Protein AF-A0A9D2BU73-F1 (afdb_monomer_lite)

Structure (mmCIF, N/CA/C/O backbone):
data_AF-A0A9D2BU73-F1
#
_entry.id   AF-A0A9D2BU73-F1
#
loop_
_atom_site.group_PDB
_atom_site.id
_atom_site.type_symbol
_atom_site.label_atom_id
_atom_site.label_alt_id
_atom_site.label_comp_id
_atom_site.label_asym_id
_atom_site.label_entity_id
_atom_site.label_seq_id
_atom_site.pdbx_PDB_ins_code
_atom_site.Cartn_x
_atom_site.Cartn_y
_atom_site.Cartn_z
_atom_site.occupancy
_atom_site.B_iso_or_equiv
_atom_site.auth_seq_id
_atom_site.auth_comp_id
_atom_site.auth_asym_id
_atom_site.auth_atom_id
_atom_site.pdbx_PDB_model_num
ATOM 1 N N . MET A 1 1 ? 18.448 17.427 -28.667 1.00 32.94 1 MET A N 1
ATOM 2 C CA . MET A 1 1 ? 17.126 17.852 -28.161 1.00 32.94 1 MET A CA 1
ATOM 3 C C . MET A 1 1 ? 16.678 16.791 -27.162 1.00 32.94 1 MET A C 1
ATOM 5 O O . MET A 1 1 ? 16.407 15.671 -27.574 1.00 32.94 1 MET A O 1
ATOM 9 N N . ASN A 1 2 ? 16.769 17.069 -25.856 1.00 41.59 2 ASN A N 1
ATOM 10 C CA 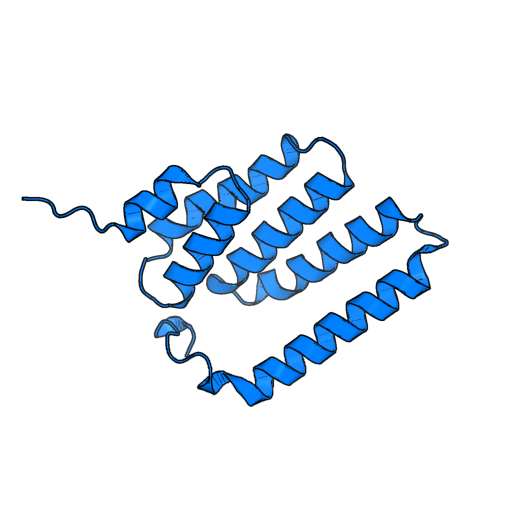. ASN A 1 2 ? 16.377 16.111 -24.816 1.00 41.59 2 ASN A CA 1
ATOM 11 C C . ASN A 1 2 ? 14.853 15.995 -24.821 1.00 41.59 2 ASN A C 1
ATOM 13 O O . ASN A 1 2 ? 14.169 16.881 -24.322 1.00 41.59 2 ASN A O 1
ATOM 17 N N . ILE A 1 3 ? 14.328 14.922 -25.407 1.00 47.62 3 ILE A N 1
ATOM 18 C CA . ILE A 1 3 ? 12.925 14.554 -25.229 1.00 47.62 3 ILE A CA 1
ATOM 19 C C . ILE A 1 3 ? 12.830 14.023 -23.798 1.00 47.62 3 ILE A C 1
ATOM 21 O O . ILE A 1 3 ? 13.165 12.865 -23.534 1.00 47.62 3 ILE A O 1
ATOM 25 N N . GLU A 1 4 ? 12.484 14.884 -22.839 1.00 55.56 4 GLU A N 1
ATOM 26 C CA . GLU A 1 4 ? 12.171 14.415 -21.493 1.00 55.56 4 GLU A CA 1
ATOM 27 C C . GLU A 1 4 ? 11.017 13.411 -21.600 1.00 55.56 4 GLU A C 1
ATOM 29 O O . GLU A 1 4 ? 9.965 13.683 -22.171 1.00 55.56 4 GLU A O 1
ATOM 34 N N . ASN A 1 5 ? 11.256 12.185 -21.134 1.00 64.44 5 ASN A N 1
ATOM 35 C CA . ASN A 1 5 ? 10.261 11.122 -21.169 1.00 64.44 5 ASN A CA 1
ATOM 36 C C . ASN A 1 5 ? 9.061 11.561 -20.305 1.00 64.44 5 ASN A C 1
ATOM 38 O O . ASN A 1 5 ? 9.257 11.727 -19.100 1.00 64.44 5 ASN A O 1
ATOM 42 N N . PRO A 1 6 ? 7.832 11.682 -20.843 1.00 62.69 6 PRO A N 1
ATOM 43 C CA . PRO A 1 6 ? 6.670 12.199 -20.104 1.00 62.69 6 PRO A CA 1
ATOM 44 C C . PRO A 1 6 ? 6.364 11.399 -18.825 1.00 62.69 6 PRO A C 1
ATOM 46 O O . PRO A 1 6 ? 5.799 11.909 -17.861 1.00 62.69 6 PRO A O 1
ATOM 49 N N . ARG A 1 7 ? 6.815 10.140 -18.751 1.00 66.94 7 ARG A N 1
ATOM 50 C CA . ARG A 1 7 ? 6.717 9.304 -17.542 1.00 66.94 7 ARG A CA 1
ATOM 51 C C . ARG A 1 7 ? 7.580 9.827 -16.384 1.00 66.94 7 ARG A C 1
ATOM 53 O O . ARG A 1 7 ? 7.206 9.662 -15.224 1.00 66.94 7 ARG A O 1
ATOM 60 N N . ARG A 1 8 ? 8.718 10.466 -16.687 1.00 64.25 8 ARG A N 1
ATOM 61 C CA . ARG A 1 8 ? 9.604 11.104 -15.698 1.00 64.25 8 ARG A CA 1
ATOM 62 C C . ARG A 1 8 ? 8.962 12.342 -15.084 1.00 64.25 8 ARG A C 1
ATOM 64 O O . ARG A 1 8 ? 9.068 12.522 -13.873 1.00 64.25 8 ARG A O 1
ATOM 71 N N . GLU A 1 9 ? 8.264 13.149 -15.880 1.00 69.12 9 GLU A N 1
ATOM 72 C CA . GLU A 1 9 ? 7.545 14.332 -15.391 1.00 69.12 9 GLU A CA 1
ATOM 73 C C . GLU A 1 9 ? 6.412 13.952 -14.432 1.00 69.12 9 GLU A C 1
ATOM 75 O O . GLU A 1 9 ? 6.302 14.534 -13.354 1.00 69.12 9 GLU A O 1
ATOM 80 N N . VAL A 1 10 ? 5.640 12.904 -14.750 1.00 69.56 10 VAL A N 1
ATOM 81 C CA . VAL A 1 10 ? 4.558 12.401 -13.881 1.00 69.56 10 VAL A CA 1
ATOM 82 C C . VAL A 1 10 ? 5.080 12.009 -12.496 1.00 69.56 10 VAL A C 1
ATOM 84 O O . VAL A 1 10 ? 4.503 12.397 -11.477 1.00 69.56 10 VAL A O 1
ATOM 87 N N . CYS A 1 11 ? 6.202 11.283 -12.444 1.00 72.94 11 CYS A N 1
ATOM 88 C CA . CYS A 1 11 ? 6.837 10.924 -11.177 1.00 72.94 11 CYS A CA 1
ATOM 89 C C . CYS A 1 11 ? 7.429 12.119 -10.432 1.00 72.94 11 CYS A C 1
ATOM 91 O O . CYS A 1 11 ? 7.599 12.045 -9.220 1.00 72.94 11 CYS A O 1
ATOM 93 N N . LYS A 1 12 ? 7.742 13.217 -11.125 1.00 69.06 12 LYS A N 1
ATOM 94 C CA . LYS A 1 12 ? 8.268 14.448 -10.528 1.00 69.06 12 LYS A CA 1
ATOM 95 C C . LYS A 1 12 ? 7.161 15.320 -9.936 1.00 69.06 12 LYS A C 1
ATOM 97 O O . LYS A 1 12 ? 7.336 15.813 -8.828 1.00 69.06 12 LYS A O 1
ATOM 102 N N . ALA A 1 13 ? 6.030 15.445 -10.625 1.00 66.88 13 ALA A N 1
ATOM 103 C CA . ALA A 1 13 ? 4.927 16.325 -10.243 1.00 66.88 13 ALA A CA 1
ATOM 104 C C . ALA A 1 13 ? 4.127 15.849 -9.015 1.00 66.88 13 ALA A C 1
ATOM 106 O O . ALA A 1 13 ? 3.527 16.664 -8.324 1.00 66.88 13 ALA A O 1
ATOM 107 N N . ASN A 1 14 ? 4.110 14.543 -8.723 1.00 66.25 14 ASN A N 1
ATOM 108 C CA . ASN A 1 14 ? 3.265 13.967 -7.667 1.00 66.25 14 ASN A CA 1
ATOM 109 C C . ASN A 1 14 ? 4.043 13.317 -6.511 1.00 66.25 14 ASN A C 1
ATOM 111 O O . ASN A 1 14 ? 3.456 12.536 -5.762 1.00 66.25 14 ASN A O 1
ATOM 115 N N . LYS A 1 15 ? 5.342 13.611 -6.350 1.00 68.62 15 LYS A N 1
ATOM 116 C CA . LYS A 1 15 ? 6.210 12.933 -5.364 1.00 68.62 15 LYS A CA 1
ATOM 117 C C . LYS A 1 15 ? 5.629 12.918 -3.951 1.00 68.62 15 LYS A C 1
ATOM 119 O O . LYS A 1 15 ? 5.728 11.904 -3.281 1.00 68.62 15 LYS A O 1
ATOM 124 N N . GLU A 1 16 ? 4.990 14.000 -3.530 1.00 70.50 16 GLU A N 1
ATOM 125 C CA . GLU A 1 16 ? 4.531 14.183 -2.148 1.00 70.50 16 GLU A CA 1
ATOM 126 C C . GLU A 1 16 ? 3.210 13.474 -1.820 1.00 70.50 16 GLU A C 1
ATOM 128 O O . GLU A 1 16 ? 2.799 13.442 -0.665 1.00 70.50 16 GLU A O 1
ATOM 133 N N . ARG A 1 17 ? 2.514 12.895 -2.809 1.00 80.69 17 ARG A N 1
ATOM 134 C CA . ARG A 1 17 ? 1.184 12.307 -2.596 1.00 80.69 17 ARG A CA 1
ATOM 135 C C . ARG A 1 17 ? 1.195 10.787 -2.769 1.00 80.69 17 ARG A C 1
ATOM 137 O O . ARG A 1 17 ? 1.824 10.294 -3.709 1.00 80.69 17 ARG A O 1
ATOM 144 N N . PRO A 1 18 ? 0.384 10.035 -1.996 1.00 89.94 18 PRO A N 1
ATOM 145 C CA . PRO A 1 18 ? 0.228 8.584 -2.166 1.00 89.94 18 PRO A CA 1
ATOM 146 C C . PRO A 1 18 ? -0.094 8.152 -3.605 1.00 89.94 18 PRO A C 1
ATOM 148 O O . PRO A 1 18 ? 0.392 7.132 -4.094 1.00 89.94 18 PRO A O 1
ATOM 151 N N . ARG A 1 19 ? -0.856 8.975 -4.340 1.00 90.62 19 ARG A N 1
ATOM 152 C CA . ARG A 1 19 ? -1.164 8.746 -5.763 1.00 90.62 19 ARG A CA 1
ATOM 153 C C . ARG A 1 19 ? 0.081 8.758 -6.659 1.00 90.62 19 ARG A C 1
ATOM 155 O O . ARG A 1 19 ? 0.146 7.987 -7.619 1.00 90.62 19 ARG A O 1
ATOM 162 N N . GLY A 1 20 ? 1.062 9.610 -6.364 1.00 92.44 20 GLY A N 1
ATOM 163 C CA . GLY A 1 20 ? 2.318 9.667 -7.106 1.00 92.44 20 GLY A CA 1
ATOM 164 C C . GLY A 1 20 ? 3.167 8.425 -6.885 1.00 92.44 20 GLY A C 1
ATOM 165 O O . GLY A 1 20 ? 3.611 7.823 -7.860 1.00 92.44 20 GLY A O 1
ATOM 166 N N . ALA A 1 21 ? 3.304 7.982 -5.632 1.00 95.00 21 ALA A N 1
ATOM 167 C CA . ALA A 1 21 ? 3.982 6.727 -5.312 1.00 95.00 21 ALA A CA 1
ATOM 168 C C . ALA A 1 21 ? 3.353 5.534 -6.039 1.00 95.00 21 ALA A C 1
ATOM 170 O O . ALA A 1 21 ? 4.075 4.780 -6.688 1.00 95.00 21 ALA A O 1
ATOM 171 N N . LEU A 1 22 ? 2.019 5.419 -6.031 1.00 95.00 22 LEU A N 1
ATOM 172 C CA . LEU A 1 22 ? 1.310 4.359 -6.754 1.00 95.00 22 LEU A CA 1
ATOM 173 C C . LEU A 1 22 ? 1.583 4.405 -8.263 1.00 95.00 22 LEU A C 1
ATOM 175 O O . LEU A 1 22 ? 1.822 3.374 -8.893 1.00 95.00 22 LEU A O 1
ATOM 179 N N . THR A 1 23 ? 1.567 5.601 -8.850 1.00 94.31 23 THR A N 1
ATOM 180 C CA . THR A 1 23 ? 1.833 5.785 -10.283 1.00 94.31 23 THR A CA 1
ATOM 181 C C . THR A 1 23 ? 3.262 5.372 -10.632 1.00 94.31 23 THR A C 1
ATOM 183 O O . THR A 1 23 ? 3.471 4.592 -11.561 1.00 94.31 23 THR A O 1
ATOM 186 N N . CYS A 1 24 ? 4.247 5.825 -9.856 1.00 95.00 24 CYS A N 1
ATOM 187 C CA . CYS A 1 24 ? 5.646 5.462 -10.060 1.00 95.00 24 CYS A CA 1
ATOM 188 C C . CYS A 1 24 ? 5.911 3.978 -9.813 1.00 95.00 24 CYS A C 1
ATOM 190 O O . CYS A 1 24 ? 6.649 3.366 -10.579 1.00 95.00 24 CYS A O 1
ATOM 192 N N . ALA A 1 25 ? 5.280 3.375 -8.803 1.00 95.69 25 ALA A N 1
ATOM 193 C CA . ALA A 1 25 ? 5.381 1.945 -8.546 1.00 95.69 25 ALA A CA 1
ATOM 194 C C . ALA A 1 25 ? 4.843 1.129 -9.728 1.00 95.69 25 ALA A C 1
ATOM 196 O O . ALA A 1 25 ? 5.513 0.206 -10.173 1.00 95.69 25 ALA A O 1
ATOM 197 N N . ARG A 1 26 ? 3.703 1.515 -10.319 1.00 94.31 26 ARG A N 1
ATOM 198 C CA . ARG A 1 26 ? 3.167 0.870 -11.535 1.00 94.31 26 ARG A CA 1
ATOM 199 C C . ARG A 1 26 ? 4.090 1.028 -12.744 1.00 94.31 26 ARG A C 1
ATOM 201 O O . ARG A 1 26 ? 4.322 0.073 -13.485 1.00 94.31 26 ARG A O 1
ATOM 208 N N . LEU A 1 27 ? 4.641 2.223 -12.956 1.00 94.56 27 LEU A N 1
ATOM 209 C CA . LEU A 1 27 ? 5.599 2.466 -14.039 1.00 94.56 27 LEU A CA 1
ATOM 210 C C . LEU A 1 27 ? 6.887 1.657 -13.846 1.00 94.56 27 LEU A C 1
ATOM 212 O O . LEU A 1 27 ? 7.434 1.129 -14.812 1.00 94.56 27 LEU A O 1
ATOM 216 N N . TRP A 1 28 ? 7.364 1.532 -12.611 1.00 95.50 28 TRP A N 1
ATOM 217 C CA . TRP A 1 28 ? 8.550 0.744 -12.302 1.00 95.50 28 TRP A CA 1
ATOM 218 C C . TRP A 1 28 ? 8.282 -0.756 -12.443 1.00 95.50 28 TRP A C 1
ATOM 220 O O . TRP A 1 28 ? 9.044 -1.450 -13.114 1.00 95.50 28 TRP A O 1
ATOM 230 N N . ALA A 1 29 ? 7.158 -1.239 -11.910 1.00 95.06 29 ALA A N 1
ATOM 231 C CA . ALA A 1 29 ? 6.723 -2.624 -12.039 1.00 95.06 29 ALA A CA 1
ATOM 232 C C . ALA A 1 29 ? 6.514 -3.043 -13.497 1.00 95.06 29 ALA A C 1
ATOM 234 O O . ALA A 1 29 ? 6.693 -4.212 -13.817 1.00 95.06 29 ALA A O 1
ATOM 235 N N . SER A 1 30 ? 6.198 -2.094 -14.386 1.00 93.94 30 SER A N 1
ATOM 236 C CA . SER A 1 30 ? 6.096 -2.339 -15.829 1.00 93.94 30 SER A CA 1
ATOM 237 C C . SER A 1 30 ? 7.397 -2.130 -16.619 1.00 93.94 30 SER A C 1
ATOM 239 O O . SER A 1 30 ? 7.419 -2.192 -17.845 1.00 93.94 30 SER A O 1
ATOM 241 N N . GLY A 1 31 ? 8.504 -1.816 -15.940 1.00 93.62 31 GLY A N 1
ATOM 242 C CA . GLY A 1 31 ? 9.807 -1.578 -16.568 1.00 93.62 31 GLY A CA 1
ATOM 243 C C . GLY A 1 31 ? 9.896 -0.266 -17.353 1.00 93.62 31 GLY A C 1
ATOM 244 O O . GLY A 1 31 ? 10.891 -0.016 -18.031 1.00 93.62 31 GLY A O 1
ATOM 245 N N . LYS A 1 32 ? 8.875 0.594 -17.256 1.00 93.75 32 LYS A N 1
ATOM 246 C CA . LYS A 1 32 ? 8.780 1.876 -17.967 1.00 93.75 32 LYS A CA 1
ATOM 247 C C . LYS A 1 32 ? 9.681 2.960 -17.362 1.00 93.75 32 LYS A C 1
ATOM 249 O O . LYS A 1 32 ? 10.002 3.914 -18.071 1.00 93.75 32 LYS A O 1
ATOM 254 N N . ILE A 1 33 ? 10.060 2.811 -16.090 1.00 94.06 33 ILE A N 1
ATOM 255 C CA . ILE A 1 33 ? 11.069 3.606 -15.368 1.00 94.06 33 ILE A CA 1
ATOM 256 C C . ILE A 1 33 ? 11.916 2.688 -14.473 1.00 94.06 33 ILE A C 1
ATOM 258 O O . ILE A 1 33 ? 11.519 1.557 -14.184 1.00 94.06 33 ILE A O 1
ATOM 262 N N . LYS A 1 34 ? 13.075 3.167 -14.011 1.00 93.88 34 LYS A N 1
ATOM 263 C CA . LYS A 1 34 ? 13.964 2.428 -13.099 1.00 93.88 34 LYS A CA 1
ATOM 264 C C . LYS A 1 34 ? 13.744 2.824 -11.635 1.00 93.88 34 LYS A C 1
ATOM 266 O O . LYS A 1 34 ? 13.198 3.884 -11.338 1.00 93.88 34 LYS A O 1
ATOM 271 N N . MET A 1 35 ? 14.260 2.008 -10.711 1.00 95.25 35 MET A N 1
ATOM 272 C CA . MET A 1 35 ? 14.199 2.271 -9.265 1.00 95.25 35 MET A CA 1
ATOM 273 C C . MET A 1 35 ? 14.592 3.711 -8.880 1.00 95.25 35 MET A C 1
ATOM 275 O O . MET A 1 35 ? 13.828 4.317 -8.131 1.00 95.25 35 MET A O 1
ATOM 279 N N . PRO A 1 36 ? 15.707 4.308 -9.362 1.00 95.25 36 PRO A N 1
ATOM 280 C CA . PRO A 1 36 ? 16.087 5.661 -8.941 1.00 95.25 36 PRO A CA 1
ATOM 281 C C . PRO A 1 36 ? 15.051 6.736 -9.300 1.00 95.25 36 PRO A C 1
ATOM 283 O O . PRO A 1 36 ? 14.993 7.771 -8.645 1.00 95.25 36 PRO A O 1
ATOM 286 N N . GLU A 1 37 ? 14.220 6.488 -10.315 1.00 93.56 37 GLU A N 1
ATOM 287 C CA . GLU A 1 37 ? 13.148 7.392 -10.741 1.00 93.56 37 GLU A CA 1
ATOM 288 C C . GLU A 1 37 ? 11.896 7.233 -9.864 1.00 93.56 37 GLU A C 1
ATOM 290 O O . GLU A 1 37 ? 11.237 8.222 -9.549 1.00 93.56 37 GLU A O 1
ATOM 295 N N . ALA A 1 38 ? 11.585 6.006 -9.431 1.00 94.81 38 ALA A N 1
ATOM 296 C CA . ALA A 1 38 ? 10.405 5.707 -8.617 1.00 94.81 38 ALA A CA 1
ATOM 297 C C . ALA A 1 38 ? 10.622 5.922 -7.110 1.00 94.81 38 ALA A C 1
ATOM 299 O O . ALA A 1 38 ? 9.736 6.422 -6.414 1.00 94.81 38 ALA A O 1
ATOM 300 N N . ARG A 1 39 ? 11.810 5.564 -6.604 1.00 95.31 39 ARG A N 1
ATOM 301 C CA . ARG A 1 39 ? 12.157 5.568 -5.175 1.00 95.31 39 ARG A CA 1
ATOM 302 C C . ARG A 1 39 ? 11.854 6.901 -4.476 1.00 95.31 39 ARG A C 1
ATOM 304 O O . ARG A 1 39 ? 11.283 6.842 -3.390 1.00 95.31 39 ARG A O 1
ATOM 311 N N . PRO A 1 40 ? 12.155 8.086 -5.046 1.00 94.81 40 PRO A N 1
ATOM 312 C CA . PRO A 1 40 ? 11.858 9.352 -4.378 1.00 94.81 40 PRO A CA 1
ATOM 313 C C . PRO A 1 40 ? 10.367 9.553 -4.087 1.00 94.81 40 PRO A C 1
ATOM 315 O O . PRO A 1 40 ? 10.032 10.038 -3.014 1.00 94.81 40 PRO A O 1
ATOM 318 N N . ALA A 1 41 ? 9.474 9.152 -4.999 1.00 95.19 41 ALA A N 1
ATOM 319 C CA . ALA A 1 41 ? 8.029 9.272 -4.791 1.00 95.19 41 ALA A CA 1
ATOM 320 C C . ALA A 1 41 ? 7.531 8.315 -3.695 1.00 95.19 41 ALA A C 1
ATOM 322 O O . ALA A 1 41 ? 6.694 8.684 -2.878 1.00 95.19 41 ALA A O 1
ATOM 323 N N . ILE A 1 42 ? 8.078 7.097 -3.637 1.00 95.69 42 ILE A N 1
ATOM 324 C CA . ILE A 1 42 ? 7.737 6.116 -2.595 1.00 95.69 42 ILE A CA 1
ATOM 325 C C . ILE A 1 42 ? 8.211 6.597 -1.215 1.00 95.69 42 ILE A C 1
ATOM 327 O O . ILE A 1 42 ? 7.452 6.548 -0.248 1.00 95.69 42 ILE A O 1
ATOM 331 N N . LEU A 1 43 ? 9.438 7.121 -1.120 1.00 95.50 43 LEU A N 1
ATOM 332 C CA . LEU A 1 43 ? 9.961 7.692 0.125 1.00 95.50 43 LEU A CA 1
ATOM 333 C C . LEU A 1 43 ? 9.163 8.920 0.573 1.00 95.50 43 LEU A C 1
ATOM 335 O O . LEU A 1 43 ? 8.861 9.052 1.756 1.00 95.50 43 LEU A O 1
ATOM 339 N N . ALA A 1 44 ? 8.785 9.790 -0.362 1.00 94.38 44 ALA A N 1
ATOM 340 C CA . ALA A 1 44 ? 7.960 10.952 -0.064 1.00 94.38 44 ALA A CA 1
ATOM 341 C C . ALA A 1 44 ? 6.539 10.559 0.382 1.00 94.38 44 ALA A C 1
ATOM 343 O O . ALA A 1 44 ? 6.014 11.176 1.301 1.00 94.38 44 ALA A O 1
ATOM 344 N N . CYS A 1 45 ? 5.958 9.475 -0.147 1.00 95.00 45 CYS A N 1
ATOM 345 C CA . CYS A 1 45 ? 4.715 8.912 0.393 1.00 95.00 45 CYS A CA 1
ATOM 346 C C . CYS A 1 45 ? 4.872 8.465 1.852 1.00 95.00 45 CYS A C 1
ATOM 348 O O . CYS A 1 45 ? 4.018 8.773 2.673 1.00 95.00 45 CYS A O 1
ATOM 350 N N . HIS A 1 46 ? 5.962 7.781 2.212 1.00 94.88 46 HIS A N 1
ATOM 351 C CA . HIS A 1 46 ? 6.209 7.445 3.618 1.00 94.88 46 HIS A CA 1
ATOM 352 C C . HIS A 1 46 ? 6.399 8.685 4.497 1.00 94.88 46 HIS A C 1
ATOM 354 O O . HIS A 1 46 ? 5.927 8.705 5.631 1.00 94.88 46 HIS A O 1
ATOM 360 N N . ALA A 1 47 ? 7.088 9.709 3.990 1.00 94.50 47 ALA A N 1
ATOM 361 C CA . ALA A 1 47 ? 7.307 10.954 4.718 1.00 94.50 47 ALA A CA 1
ATOM 362 C C . ALA A 1 47 ? 5.999 11.725 4.951 1.00 94.50 47 ALA A C 1
ATOM 364 O O . ALA A 1 47 ? 5.784 12.208 6.059 1.00 94.50 47 ALA A O 1
ATOM 365 N N . ALA A 1 48 ? 5.101 11.743 3.959 1.00 93.12 48 ALA A N 1
ATOM 366 C CA . ALA A 1 48 ? 3.815 12.434 4.018 1.00 93.12 48 ALA A CA 1
ATOM 367 C C . ALA A 1 48 ? 2.905 11.940 5.152 1.00 93.12 48 ALA A C 1
ATOM 369 O O . ALA A 1 48 ? 1.990 12.651 5.551 1.00 93.12 48 ALA A O 1
ATOM 370 N N . ALA A 1 49 ? 3.144 10.743 5.701 1.00 93.06 49 ALA A N 1
ATOM 371 C CA . ALA A 1 49 ? 2.425 10.254 6.875 1.00 93.06 49 ALA A CA 1
ATOM 372 C C . ALA A 1 49 ? 2.564 11.183 8.098 1.00 93.06 49 ALA A C 1
ATOM 374 O O . ALA A 1 49 ? 1.644 11.247 8.907 1.00 93.06 49 ALA A O 1
ATOM 375 N N . ARG A 1 50 ? 3.674 11.928 8.216 1.00 93.00 50 ARG A N 1
ATOM 376 C CA . ARG A 1 50 ? 3.915 12.881 9.318 1.00 93.00 50 ARG A CA 1
ATOM 377 C C . ARG A 1 50 ? 3.004 14.103 9.265 1.00 93.00 50 ARG A C 1
ATOM 379 O O . ARG A 1 50 ? 2.721 14.684 10.304 1.00 93.00 50 ARG A O 1
ATOM 386 N N . ASP A 1 51 ? 2.545 14.451 8.069 1.00 93.38 51 ASP A N 1
ATOM 387 C CA . ASP A 1 51 ? 1.732 15.639 7.806 1.00 93.38 51 ASP A CA 1
ATOM 388 C C . ASP A 1 51 ? 0.238 15.290 7.670 1.00 93.38 51 ASP A C 1
ATOM 390 O O . ASP A 1 51 ? -0.580 16.127 7.285 1.00 93.38 51 ASP A O 1
ATOM 394 N N . MET A 1 52 ? -0.136 14.034 7.942 1.00 93.44 52 MET A N 1
ATOM 395 C CA . MET A 1 52 ? -1.524 13.590 7.862 1.00 93.44 52 MET A CA 1
ATOM 396 C C . MET A 1 52 ? -2.353 14.142 9.028 1.00 93.44 52 MET A C 1
ATOM 398 O O . MET A 1 52 ? -1.869 14.224 10.155 1.00 93.44 52 MET A O 1
ATOM 402 N N . PRO A 1 53 ? -3.640 14.457 8.795 1.00 94.12 53 PRO A N 1
ATOM 403 C CA . PRO A 1 53 ? -4.482 15.141 9.779 1.00 94.12 53 PRO A CA 1
ATOM 404 C C . PRO A 1 53 ? -4.812 14.298 11.018 1.00 94.12 53 PRO A C 1
ATOM 406 O O . PRO A 1 53 ? -5.322 14.828 12.000 1.00 94.12 53 PRO A O 1
ATOM 409 N N . ASN A 1 54 ? -4.594 12.982 10.966 1.00 95.62 54 ASN A N 1
ATOM 410 C CA . ASN A 1 54 ? -4.822 12.068 12.079 1.00 95.62 54 ASN A CA 1
ATOM 411 C C . ASN A 1 54 ? -4.021 10.766 11.908 1.00 95.62 54 ASN A C 1
ATOM 413 O O . ASN A 1 54 ? -3.508 10.466 10.826 1.00 95.62 54 ASN A O 1
ATOM 417 N N . GLU A 1 55 ? -3.957 9.980 12.985 1.00 96.06 55 GLU A N 1
ATOM 418 C CA . GLU A 1 55 ? -3.233 8.704 13.042 1.00 96.06 55 GLU A CA 1
ATOM 419 C C . GLU A 1 55 ? -3.713 7.714 11.969 1.00 96.06 55 GLU A C 1
ATOM 421 O O . GLU A 1 55 ? -2.896 7.130 11.260 1.00 96.06 55 GLU A O 1
ATOM 426 N N . THR A 1 56 ? -5.027 7.563 11.781 1.00 96.88 56 THR A N 1
ATOM 427 C CA . THR A 1 56 ? -5.599 6.658 10.769 1.00 96.88 56 THR A CA 1
ATOM 428 C C . THR A 1 56 ? -5.128 7.025 9.361 1.00 96.88 56 THR A C 1
ATOM 430 O O . THR A 1 56 ? -4.706 6.155 8.599 1.00 96.88 56 THR A O 1
ATOM 433 N N . ALA A 1 57 ? -5.132 8.312 9.013 1.00 96.00 57 ALA A N 1
ATOM 434 C CA . ALA A 1 57 ? -4.634 8.797 7.731 1.00 96.00 57 ALA A CA 1
ATOM 435 C C . ALA A 1 57 ? -3.119 8.566 7.577 1.00 96.00 57 ALA A C 1
ATOM 437 O O . ALA A 1 57 ? -2.674 8.154 6.504 1.00 96.00 57 ALA A O 1
ATOM 438 N N . ALA A 1 58 ? -2.332 8.754 8.642 1.00 96.75 58 ALA A N 1
ATOM 439 C CA . ALA A 1 58 ? -0.901 8.445 8.650 1.00 96.75 58 ALA A CA 1
ATOM 440 C C . ALA A 1 58 ? -0.632 6.949 8.402 1.00 96.75 58 ALA A C 1
ATOM 442 O O . ALA A 1 58 ? 0.192 6.596 7.555 1.00 96.75 58 ALA A O 1
ATOM 443 N N . LEU A 1 59 ? -1.372 6.064 9.076 1.00 98.12 59 LEU A N 1
ATOM 444 C CA . LEU A 1 59 ? -1.281 4.611 8.905 1.00 98.12 59 LEU A CA 1
ATOM 445 C C . LEU A 1 59 ? -1.633 4.191 7.472 1.00 98.12 59 LEU A C 1
ATOM 447 O O . LEU A 1 59 ? -0.877 3.447 6.850 1.00 98.12 59 LEU A O 1
ATOM 451 N N . LEU A 1 60 ? -2.720 4.715 6.900 1.00 97.25 60 LEU A N 1
ATOM 452 C CA . LEU A 1 60 ? -3.090 4.440 5.505 1.00 97.25 60 LEU A CA 1
ATOM 453 C C . LEU A 1 60 ? -2.029 4.946 4.516 1.00 97.25 60 LEU A C 1
ATOM 455 O O . LEU A 1 60 ? -1.728 4.279 3.525 1.00 97.25 60 LEU A O 1
ATOM 459 N N . CYS A 1 61 ? -1.410 6.093 4.800 1.00 96.50 61 CYS A N 1
ATOM 460 C CA . CYS A 1 61 ? -0.299 6.614 4.009 1.00 96.50 61 CYS A CA 1
ATOM 461 C C . CYS A 1 61 ? 0.918 5.666 4.050 1.00 96.50 61 CYS A C 1
ATOM 463 O O . CYS A 1 61 ? 1.481 5.320 3.005 1.00 96.50 61 CYS A O 1
ATOM 465 N N . HIS A 1 62 ? 1.274 5.155 5.235 1.00 97.62 62 HIS A N 1
ATOM 466 C CA . HIS A 1 62 ? 2.303 4.123 5.378 1.00 97.62 62 HIS A CA 1
ATOM 467 C C . HIS A 1 62 ? 1.944 2.831 4.642 1.00 97.62 62 HIS A C 1
ATOM 469 O O . HIS A 1 62 ? 2.816 2.271 3.973 1.00 97.62 62 HIS A O 1
ATOM 475 N N . ALA A 1 63 ? 0.683 2.390 4.703 1.00 98.12 63 ALA A N 1
ATOM 476 C CA . ALA A 1 63 ? 0.209 1.213 3.983 1.00 98.12 63 ALA A CA 1
ATOM 477 C C . ALA A 1 63 ? 0.475 1.350 2.475 1.00 98.12 63 ALA A C 1
ATOM 479 O O . ALA A 1 63 ? 1.070 0.456 1.869 1.00 98.12 63 ALA A O 1
ATOM 480 N N . VAL A 1 64 ? 0.118 2.491 1.873 1.00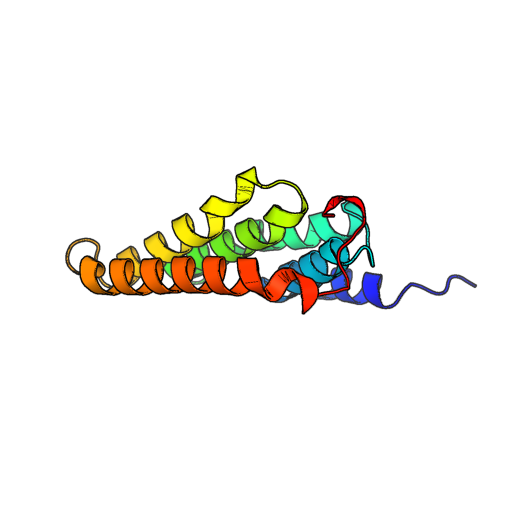 97.44 64 VAL A N 1
ATOM 481 C CA . VAL A 1 64 ? 0.375 2.753 0.445 1.00 97.44 64 VAL A CA 1
ATOM 482 C C . VAL A 1 64 ? 1.871 2.748 0.133 1.00 97.44 64 VAL A C 1
ATOM 484 O O . VAL A 1 64 ? 2.280 2.134 -0.854 1.00 97.44 64 VAL A O 1
ATOM 487 N N . GLY 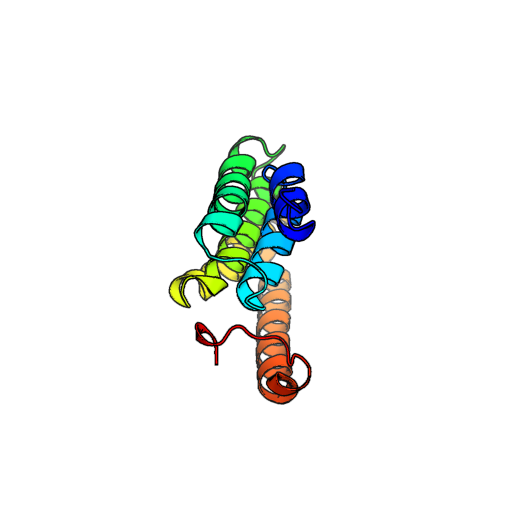A 1 65 ? 2.701 3.376 0.970 1.00 97.12 65 GLY A N 1
ATOM 488 C CA . GLY A 1 65 ? 4.155 3.356 0.792 1.00 97.12 65 GLY A CA 1
ATOM 489 C C . GLY A 1 65 ? 4.734 1.934 0.811 1.00 97.12 65 GLY A C 1
ATOM 490 O O . GLY A 1 65 ? 5.539 1.581 -0.054 1.00 97.12 65 GLY A O 1
ATOM 491 N N . GLN A 1 66 ? 4.258 1.083 1.729 1.00 98.25 66 GLN A N 1
ATOM 492 C CA . GLN A 1 66 ? 4.653 -0.328 1.799 1.00 98.25 66 GLN A CA 1
ATOM 493 C C . GLN A 1 66 ? 4.214 -1.095 0.547 1.00 98.25 66 GLN A C 1
ATOM 495 O O . GLN A 1 66 ? 5.039 -1.756 -0.081 1.00 98.25 66 GLN A O 1
ATOM 500 N N . ALA A 1 67 ? 2.956 -0.939 0.117 1.00 97.75 67 ALA A N 1
ATOM 501 C CA . ALA A 1 67 ? 2.448 -1.564 -1.107 1.00 97.75 67 ALA A CA 1
ATOM 502 C C . ALA A 1 67 ? 3.290 -1.182 -2.337 1.00 97.75 67 ALA A C 1
ATOM 504 O O . ALA A 1 67 ? 3.667 -2.036 -3.138 1.00 97.75 67 ALA A O 1
ATOM 505 N N . CYS A 1 68 ? 3.635 0.101 -2.468 1.00 97.56 68 CYS A N 1
ATOM 506 C CA . CYS A 1 68 ? 4.457 0.599 -3.569 1.00 97.56 68 CYS A CA 1
ATOM 507 C C . CYS A 1 68 ? 5.896 0.060 -3.525 1.00 97.56 68 CYS A C 1
ATOM 509 O O . CYS A 1 68 ? 6.528 -0.097 -4.571 1.00 97.56 68 CYS A O 1
ATOM 511 N N . SER A 1 69 ? 6.409 -0.244 -2.331 1.00 97.88 69 SER A N 1
ATOM 512 C CA . SER A 1 69 ? 7.763 -0.763 -2.122 1.00 97.88 69 SER A CA 1
ATOM 513 C C . SER A 1 69 ? 7.913 -2.249 -2.473 1.00 97.88 69 SER A C 1
ATOM 515 O O . SER A 1 69 ? 9.039 -2.712 -2.628 1.00 97.88 69 SER A O 1
ATOM 517 N N . VAL A 1 70 ? 6.822 -2.997 -2.683 1.00 97.44 70 VAL A N 1
ATOM 518 C CA . VAL A 1 70 ? 6.875 -4.429 -3.062 1.00 97.44 70 VAL A CA 1
ATOM 519 C C . VAL A 1 70 ? 7.618 -4.658 -4.380 1.00 97.44 70 VAL A C 1
ATOM 521 O O . VAL A 1 70 ? 8.291 -5.671 -4.542 1.00 97.44 70 VAL A O 1
ATOM 524 N N . VAL A 1 71 ? 7.578 -3.681 -5.293 1.00 96.38 71 VAL A N 1
ATOM 525 C CA . VAL A 1 71 ? 8.343 -3.708 -6.552 1.00 96.38 71 VAL A CA 1
ATOM 526 C C . VAL A 1 71 ? 9.852 -3.836 -6.293 1.00 96.38 71 VAL A C 1
ATOM 528 O O . VAL A 1 71 ? 10.568 -4.411 -7.105 1.00 96.38 71 VAL A O 1
ATOM 531 N N . HIS A 1 72 ? 10.345 -3.327 -5.158 1.00 95.81 72 HIS A N 1
ATOM 532 C CA . HIS A 1 72 ? 11.739 -3.478 -4.749 1.00 95.81 72 HIS A CA 1
ATOM 533 C C . HIS A 1 72 ? 12.050 -4.890 -4.252 1.00 95.81 72 HIS A C 1
ATOM 535 O O . HIS A 1 72 ? 13.089 -5.447 -4.605 1.00 95.81 72 HIS A O 1
ATOM 541 N N . THR A 1 73 ? 11.198 -5.409 -3.367 1.00 95.44 73 THR A N 1
ATOM 542 C CA . THR A 1 73 ? 11.374 -6.693 -2.689 1.00 95.44 73 THR A CA 1
ATOM 543 C C . THR A 1 73 ? 10.067 -7.147 -2.044 1.00 95.44 73 THR A C 1
ATOM 545 O O . THR A 1 73 ? 9.314 -6.349 -1.478 1.00 95.44 73 THR A O 1
ATOM 548 N N . VAL A 1 74 ? 9.842 -8.462 -2.055 1.00 94.12 74 VAL A N 1
ATOM 549 C CA . VAL A 1 74 ? 8.690 -9.122 -1.423 1.00 94.12 74 VAL A CA 1
ATOM 550 C C . VAL A 1 74 ? 8.601 -8.869 0.085 1.00 94.12 74 VAL A C 1
ATOM 552 O O . VAL A 1 74 ? 7.520 -8.988 0.653 1.00 94.12 74 VAL A O 1
ATOM 555 N N . GLY A 1 75 ? 9.698 -8.460 0.736 1.00 95.88 75 GLY A N 1
ATOM 556 C CA . GLY A 1 75 ? 9.724 -8.154 2.172 1.00 95.88 75 GLY A CA 1
ATOM 557 C C . GLY A 1 75 ? 8.750 -7.048 2.601 1.00 95.88 75 GLY A C 1
ATOM 558 O O . GLY A 1 75 ? 8.323 -7.022 3.751 1.00 95.88 75 GLY A O 1
ATOM 559 N N . HIS A 1 76 ? 8.332 -6.175 1.680 1.00 97.12 76 HIS A N 1
ATOM 560 C CA . HIS A 1 76 ? 7.331 -5.140 1.958 1.00 97.12 76 HIS A CA 1
ATOM 561 C C . HIS A 1 76 ? 5.875 -5.631 1.873 1.00 97.12 76 HIS A C 1
ATOM 563 O O . HIS A 1 76 ? 4.965 -4.890 2.246 1.00 97.12 76 HIS A O 1
ATOM 569 N N . ALA A 1 77 ? 5.624 -6.861 1.407 1.00 95.50 77 ALA A N 1
ATOM 570 C CA . ALA A 1 77 ? 4.274 -7.341 1.096 1.00 95.50 77 ALA A CA 1
ATOM 571 C C . ALA A 1 77 ? 3.327 -7.315 2.306 1.00 95.50 77 ALA A C 1
ATOM 573 O O . ALA A 1 77 ? 2.177 -6.902 2.177 1.00 95.50 77 ALA A O 1
ATOM 574 N N . LEU A 1 78 ? 3.820 -7.683 3.493 1.00 97.31 78 LEU A N 1
ATOM 575 C CA . LEU A 1 78 ? 3.026 -7.652 4.727 1.00 97.31 78 LEU A CA 1
ATOM 576 C C . LEU A 1 78 ? 2.807 -6.237 5.275 1.00 97.31 78 LEU A C 1
ATOM 578 O O . LEU A 1 78 ? 1.955 -6.046 6.142 1.00 97.31 78 LEU A O 1
ATOM 582 N N . GLY A 1 79 ? 3.530 -5.234 4.775 1.00 97.94 79 GLY A N 1
ATOM 583 C CA . GLY A 1 79 ? 3.427 -3.866 5.268 1.00 97.94 79 GLY A CA 1
ATOM 584 C C . GLY A 1 79 ? 2.064 -3.237 4.975 1.00 97.94 79 GLY A C 1
ATOM 585 O O . GLY A 1 79 ? 1.476 -2.639 5.870 1.00 97.94 79 GLY A O 1
ATOM 586 N N . TYR A 1 80 ? 1.523 -3.413 3.763 1.00 97.88 80 TYR A N 1
ATOM 587 C CA . TYR A 1 80 ? 0.197 -2.888 3.409 1.00 97.88 80 TYR A CA 1
ATOM 588 C C . TYR A 1 80 ? -0.917 -3.391 4.346 1.00 97.88 80 TYR A C 1
ATOM 590 O O . TYR A 1 80 ? -1.533 -2.551 5.008 1.00 97.88 80 TYR A O 1
ATOM 598 N N . PRO A 1 81 ? -1.152 -4.715 4.481 1.00 98.25 81 PRO A N 1
ATOM 599 C CA . PRO A 1 81 ? -2.203 -5.211 5.361 1.00 98.25 81 PRO A CA 1
ATOM 600 C C . PRO A 1 81 ? -1.934 -4.867 6.830 1.00 98.25 81 PRO A C 1
ATOM 602 O O . PRO A 1 81 ? -2.865 -4.507 7.539 1.00 98.25 81 PRO A O 1
ATOM 605 N N . SER A 1 82 ? -0.680 -4.887 7.296 1.00 98.44 82 SER A N 1
ATOM 606 C CA . SER A 1 82 ? -0.362 -4.538 8.692 1.00 98.44 82 SER A CA 1
ATOM 607 C C . SER A 1 82 ? -0.791 -3.113 9.051 1.00 98.44 82 SER A C 1
ATOM 609 O O . SER A 1 82 ? -1.462 -2.897 10.063 1.00 98.44 82 SER A O 1
ATOM 611 N N . TYR A 1 83 ? -0.438 -2.131 8.217 1.00 98.50 83 TYR A N 1
ATOM 612 C CA . TYR A 1 83 ? -0.786 -0.735 8.476 1.00 98.50 83 TYR A CA 1
ATOM 613 C C . TYR A 1 83 ? -2.278 -0.453 8.270 1.00 98.50 83 TYR A C 1
ATOM 615 O O . TYR A 1 83 ? -2.870 0.258 9.080 1.00 98.50 83 TYR A O 1
ATOM 623 N N . GLU A 1 84 ? -2.906 -1.013 7.232 1.00 98.50 84 GLU A N 1
ATOM 624 C CA . GLU A 1 84 ? -4.334 -0.785 6.973 1.00 98.50 84 GLU A CA 1
ATOM 625 C C . GLU A 1 84 ? -5.224 -1.440 8.042 1.00 98.50 84 GLU A C 1
ATOM 627 O O . GLU A 1 84 ? -6.150 -0.798 8.534 1.00 98.50 84 GLU A O 1
ATOM 632 N N . LEU A 1 85 ? -4.912 -2.662 8.488 1.00 98.56 85 LEU A N 1
ATOM 633 C CA . LEU A 1 85 ? -5.642 -3.304 9.588 1.00 98.56 85 LEU A CA 1
ATOM 634 C C . LEU A 1 85 ? -5.464 -2.548 10.908 1.00 98.56 85 LEU A C 1
ATOM 636 O O . LEU A 1 85 ? -6.422 -2.407 11.666 1.00 98.56 85 LEU A O 1
ATOM 640 N N . THR A 1 86 ? -4.273 -1.998 11.162 1.00 98.50 86 THR A N 1
ATOM 641 C CA . THR A 1 86 ? -4.052 -1.115 12.317 1.00 98.50 86 THR A CA 1
ATOM 642 C C . THR A 1 86 ? -4.909 0.147 12.209 1.00 98.50 86 THR A C 1
ATOM 644 O O . THR A 1 86 ? -5.537 0.544 13.188 1.00 98.50 86 THR A O 1
ATOM 647 N N . ALA A 1 87 ? -4.996 0.756 11.022 1.00 98.25 87 ALA A N 1
ATOM 648 C CA . ALA A 1 87 ? -5.840 1.925 10.782 1.00 98.25 87 ALA A CA 1
ATOM 649 C C . ALA A 1 87 ? -7.324 1.614 11.044 1.00 98.25 87 ALA A C 1
ATOM 651 O O . ALA A 1 87 ? -8.007 2.384 11.719 1.00 98.25 87 ALA A O 1
ATOM 652 N N . ILE A 1 88 ? -7.801 0.454 10.581 1.00 98.25 88 ILE A N 1
ATOM 653 C CA . ILE A 1 88 ? -9.161 -0.030 10.849 1.00 98.25 88 ILE A CA 1
ATOM 654 C C . ILE A 1 88 ? -9.378 -0.173 12.357 1.00 98.25 88 ILE A C 1
ATOM 656 O O . ILE A 1 88 ? -10.302 0.443 12.887 1.00 98.25 88 ILE A O 1
ATOM 660 N N . ALA A 1 89 ? -8.499 -0.893 13.060 1.00 98.12 89 ALA A N 1
ATOM 661 C CA . ALA A 1 89 ? -8.600 -1.109 14.503 1.00 98.12 89 ALA A CA 1
ATOM 662 C C . ALA A 1 89 ? -8.654 0.203 15.298 1.00 98.12 89 ALA A C 1
ATOM 664 O O . ALA A 1 89 ? -9.445 0.340 16.229 1.00 98.12 89 ALA A O 1
ATOM 665 N N . ARG A 1 90 ? -7.842 1.193 14.910 1.00 97.06 90 ARG A N 1
ATOM 666 C CA . ARG A 1 90 ? -7.827 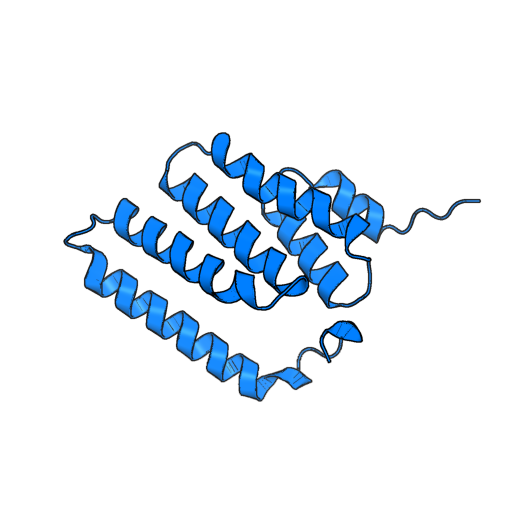2.522 15.536 1.00 97.06 90 ARG A CA 1
ATOM 667 C C . ARG A 1 90 ? -9.086 3.330 15.234 1.00 97.06 90 ARG A C 1
ATOM 669 O O . ARG A 1 90 ? -9.541 4.061 16.103 1.00 97.06 90 ARG A O 1
ATOM 676 N N . SER A 1 91 ? -9.656 3.185 14.038 1.00 96.38 91 SER A N 1
ATOM 677 C CA . SER A 1 91 ? -10.850 3.934 13.631 1.00 96.38 91 SER A CA 1
ATOM 678 C C . SER A 1 91 ? -12.140 3.464 14.307 1.00 96.38 91 SER A C 1
ATOM 680 O O . SER A 1 91 ? -13.006 4.290 14.578 1.00 96.38 91 SER A O 1
ATOM 682 N N . VAL A 1 92 ? -12.267 2.162 14.590 1.00 95.69 92 VAL A N 1
ATOM 683 C CA . VAL A 1 92 ? -13.486 1.576 15.183 1.00 95.69 92 VAL A CA 1
ATOM 684 C C . VAL A 1 92 ? -13.338 1.213 16.663 1.00 95.69 92 VAL A C 1
ATOM 686 O O . VAL A 1 92 ? -14.337 0.941 17.313 1.00 95.69 92 VAL A O 1
ATOM 689 N N . GLY A 1 93 ? -12.113 1.221 17.197 1.00 96.00 93 GLY A N 1
ATOM 690 C CA . GLY A 1 93 ? -11.795 0.776 18.554 1.00 96.00 93 GLY A CA 1
ATOM 691 C C . GLY A 1 93 ? -11.219 -0.643 18.576 1.00 96.00 93 GLY A C 1
ATOM 692 O O . GLY A 1 93 ? -11.766 -1.573 17.987 1.00 96.00 93 GLY A O 1
ATOM 693 N N . VAL A 1 94 ? -10.099 -0.830 19.283 1.00 94.25 94 VAL A N 1
ATOM 694 C CA . VAL A 1 94 ? -9.324 -2.090 19.256 1.00 94.25 94 VAL A CA 1
ATOM 695 C C . VAL A 1 94 ? -10.086 -3.301 19.805 1.00 94.25 94 VAL A C 1
ATOM 697 O O . VAL A 1 94 ? -9.775 -4.428 19.431 1.00 94.25 94 VAL A O 1
ATOM 700 N N . TYR A 1 95 ? -11.097 -3.085 20.647 1.00 95.38 95 TYR A N 1
ATOM 701 C CA . TYR A 1 95 ? -11.926 -4.154 21.211 1.00 95.38 95 TYR A CA 1
ATOM 702 C C . TYR A 1 95 ? -13.123 -4.522 20.321 1.00 95.38 95 TYR A C 1
ATOM 704 O O . TYR A 1 95 ? -13.586 -5.658 20.370 1.00 95.38 95 TYR A O 1
ATOM 712 N N . ASP A 1 96 ? -13.550 -3.611 19.443 1.00 96.75 96 ASP A N 1
ATOM 713 C CA . ASP A 1 96 ? -14.744 -3.758 18.599 1.00 96.75 96 ASP A CA 1
ATOM 714 C C . ASP A 1 96 ? -14.405 -4.034 17.124 1.00 96.75 96 ASP A C 1
ATOM 716 O O . ASP A 1 96 ? -15.285 -4.206 16.285 1.00 96.75 96 ASP A O 1
ATOM 720 N N . CYS A 1 97 ? -13.113 -4.101 16.789 1.00 97.62 97 CYS A N 1
ATOM 721 C CA . CYS A 1 97 ? -12.632 -4.160 15.409 1.00 97.62 97 CYS A CA 1
ATOM 722 C C . CYS A 1 97 ? -12.621 -5.548 14.761 1.00 97.62 97 CYS A C 1
ATOM 724 O O . CYS A 1 97 ? -12.283 -5.661 13.579 1.00 97.62 97 CYS A O 1
ATOM 726 N N . ARG A 1 98 ? -12.956 -6.609 15.509 1.00 97.69 98 ARG A N 1
ATOM 727 C CA . ARG A 1 98 ? -12.819 -8.001 15.048 1.00 97.69 98 ARG A CA 1
ATOM 728 C C . ARG A 1 98 ? -13.513 -8.235 13.709 1.00 97.69 98 ARG A C 1
ATOM 730 O O . ARG A 1 98 ? -12.887 -8.748 12.788 1.00 97.69 98 ARG A O 1
ATOM 737 N N . VAL A 1 99 ? -14.784 -7.847 13.600 1.00 98.19 99 VAL A N 1
ATOM 738 C CA . VAL A 1 99 ? -15.608 -8.122 12.412 1.00 98.19 99 VAL A CA 1
ATOM 739 C C . VAL A 1 99 ? -15.024 -7.436 11.173 1.00 98.19 99 VAL A C 1
ATOM 741 O O . VAL A 1 99 ? -14.936 -8.040 10.107 1.00 98.19 99 VAL A O 1
ATOM 744 N N . GLN A 1 100 ? -14.569 -6.193 11.319 1.00 98.19 100 GLN A N 1
ATOM 745 C CA . GLN A 1 100 ? -13.999 -5.375 10.253 1.00 98.19 100 GLN A CA 1
ATOM 746 C C . GLN A 1 100 ? -12.617 -5.891 9.834 1.00 98.19 100 GLN A C 1
ATOM 748 O O . GLN A 1 100 ? -12.323 -5.951 8.641 1.00 98.19 100 GLN A O 1
ATOM 753 N N . ILE A 1 101 ? -11.783 -6.307 10.795 1.00 98.19 101 ILE A N 1
ATOM 754 C CA . ILE A 1 101 ? -10.483 -6.929 10.517 1.00 98.19 101 ILE A CA 1
ATOM 755 C C . ILE A 1 101 ? -10.674 -8.250 9.774 1.00 98.19 101 ILE A C 1
ATOM 757 O 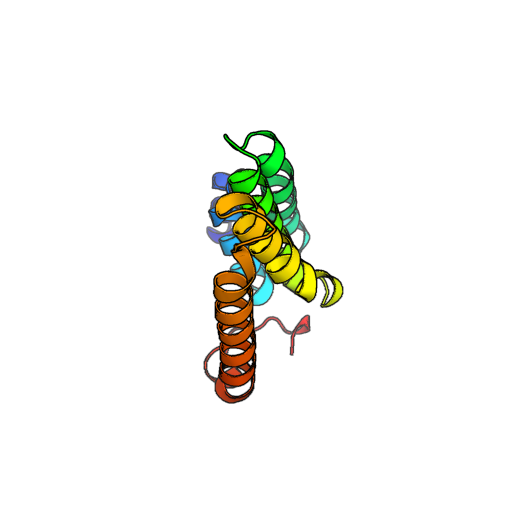O . ILE A 1 101 ? -10.050 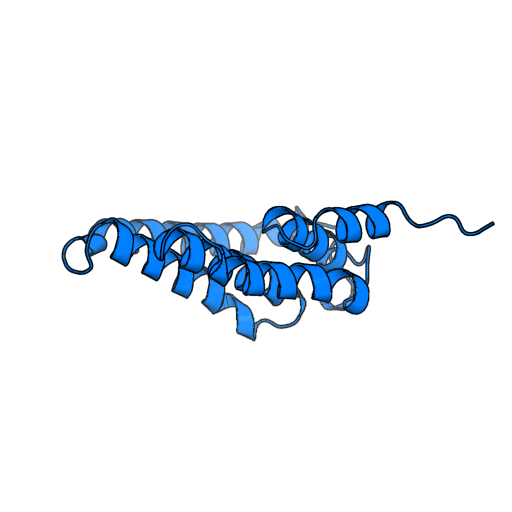-8.454 8.737 1.00 98.19 101 ILE A O 1
ATOM 761 N N . GLU A 1 102 ? -11.535 -9.141 10.267 1.00 98.38 102 GLU A N 1
ATOM 762 C CA . GLU A 1 102 ? -11.769 -10.451 9.651 1.00 98.38 102 GLU A CA 1
ATOM 763 C C . GLU A 1 102 ? -12.351 -10.311 8.236 1.00 98.38 102 GLU A C 1
ATOM 765 O O . GLU A 1 102 ? -11.916 -11.013 7.319 1.00 98.38 102 GLU A O 1
ATOM 770 N N . ALA A 1 103 ? -13.273 -9.364 8.029 1.00 98.38 103 ALA A N 1
ATOM 771 C CA . ALA A 1 103 ? -13.780 -9.030 6.701 1.00 98.38 103 ALA A CA 1
ATOM 772 C C . ALA A 1 103 ? -12.654 -8.549 5.773 1.00 98.38 103 ALA A C 1
ATOM 774 O O . ALA A 1 103 ? -12.496 -9.075 4.672 1.00 98.38 103 ALA A O 1
ATOM 775 N N . ARG A 1 104 ? -11.812 -7.615 6.233 1.00 98.31 104 ARG A N 1
ATOM 776 C CA . ARG A 1 104 ? -10.732 -7.068 5.407 1.00 98.31 104 ARG A CA 1
ATOM 777 C C . ARG A 1 104 ? -9.636 -8.093 5.099 1.00 98.31 104 ARG A C 1
ATOM 779 O O . ARG A 1 104 ? -9.126 -8.130 3.981 1.00 98.31 104 ARG A O 1
ATOM 786 N N . VAL A 1 105 ? -9.308 -8.968 6.050 1.00 98.38 105 VAL A N 1
ATOM 787 C CA . VAL A 1 105 ? -8.386 -10.096 5.835 1.00 98.38 105 VAL A CA 1
ATOM 788 C C . VAL A 1 105 ? -8.914 -11.032 4.750 1.00 98.38 105 VAL A C 1
ATOM 790 O O . VAL A 1 105 ? -8.146 -11.437 3.874 1.00 98.38 105 VAL A O 1
ATOM 793 N N . ARG A 1 106 ? -10.217 -11.340 4.763 1.00 98.56 106 ARG A N 1
ATOM 794 C CA . ARG A 1 106 ? -10.847 -12.159 3.719 1.00 98.56 106 ARG A CA 1
ATOM 795 C C . ARG A 1 106 ? -10.685 -11.522 2.340 1.00 98.56 106 ARG A C 1
ATOM 797 O O . ARG A 1 106 ? -10.240 -12.201 1.420 1.00 98.56 106 ARG A O 1
ATOM 804 N N . GLU A 1 107 ? -10.933 -10.219 2.221 1.00 98.31 107 GLU A N 1
ATOM 805 C CA . GLU A 1 107 ? -10.759 -9.486 0.961 1.00 98.31 107 GLU A CA 1
ATOM 806 C C . GLU A 1 107 ? -9.312 -9.535 0.439 1.00 98.31 107 GLU A C 1
ATOM 808 O O . GLU A 1 107 ? -9.094 -9.682 -0.767 1.00 98.31 107 GLU A O 1
ATOM 813 N N . TYR A 1 108 ? -8.303 -9.446 1.317 1.00 97.75 108 TYR A N 1
ATOM 814 C CA . TYR A 1 108 ? -6.905 -9.608 0.898 1.00 97.75 108 TYR A CA 1
ATOM 815 C C . TYR A 1 108 ? -6.635 -11.004 0.345 1.00 97.75 108 TYR A C 1
ATOM 817 O O . TYR A 1 108 ? -6.006 -11.140 -0.704 1.00 97.75 108 TYR A O 1
ATOM 825 N N . ILE A 1 109 ? -7.106 -12.037 1.044 1.00 97.44 109 ILE A N 1
ATOM 826 C CA . ILE A 1 109 ? -6.911 -13.435 0.654 1.00 97.44 109 ILE A CA 1
ATOM 827 C C . ILE A 1 109 ? -7.587 -13.706 -0.693 1.00 97.44 109 ILE A C 1
ATOM 829 O O . ILE A 1 109 ? -6.954 -14.249 -1.598 1.00 97.44 109 ILE A O 1
ATOM 833 N N . GLU A 1 110 ? -8.834 -13.269 -0.864 1.00 97.62 110 GLU A N 1
ATOM 834 C CA . GLU A 1 110 ? -9.568 -13.374 -2.128 1.00 97.62 110 GLU A CA 1
ATOM 835 C C . GLU A 1 110 ? -8.827 -12.667 -3.265 1.00 97.62 110 GLU A C 1
ATOM 837 O O . GLU A 1 110 ? -8.661 -13.230 -4.346 1.00 97.62 110 GLU A O 1
ATOM 842 N N . ARG A 1 111 ? -8.306 -11.459 -3.016 1.00 95.94 111 ARG A N 1
ATOM 843 C CA . ARG A 1 111 ? -7.542 -10.704 -4.014 1.00 95.94 111 ARG A CA 1
ATOM 844 C C . ARG A 1 111 ? -6.242 -11.407 -4.404 1.00 95.94 111 ARG A C 1
ATOM 846 O O . ARG A 1 111 ? -5.885 -11.389 -5.582 1.00 95.94 111 ARG A O 1
ATOM 853 N N . LEU A 1 112 ? -5.544 -12.021 -3.448 1.00 94.50 112 LEU A N 1
ATOM 854 C CA . LEU A 1 112 ? -4.332 -12.801 -3.710 1.00 94.50 112 LEU A CA 1
ATOM 855 C C . LEU A 1 112 ? -4.639 -14.051 -4.540 1.00 94.50 112 LEU A C 1
ATOM 857 O O . LEU A 1 112 ? -3.937 -14.312 -5.516 1.00 94.50 112 LEU A O 1
ATOM 861 N N . TYR A 1 113 ? -5.698 -14.793 -4.205 1.00 95.94 113 TYR A N 1
ATOM 862 C CA . TYR A 1 113 ? -6.119 -15.954 -4.992 1.00 95.94 113 TYR A CA 1
ATOM 863 C C . TYR A 1 113 ? -6.581 -15.568 -6.395 1.00 95.94 113 TYR A C 1
ATOM 865 O O . TYR A 1 113 ? -6.193 -16.233 -7.353 1.00 95.94 113 TYR A O 1
ATOM 873 N N . TYR A 1 114 ? -7.335 -14.473 -6.524 1.00 95.50 114 TYR A N 1
ATOM 874 C CA . TYR A 1 114 ? -7.727 -13.926 -7.819 1.00 95.50 114 TYR A CA 1
ATOM 875 C C . TYR A 1 114 ? -6.493 -13.630 -8.675 1.00 95.50 114 TYR A C 1
ATOM 877 O O . TYR A 1 114 ? -6.355 -14.160 -9.772 1.00 95.50 114 TYR A O 1
ATOM 885 N N . TRP A 1 115 ? -5.542 -12.838 -8.173 1.00 92.06 115 TRP A N 1
ATOM 886 C CA . TRP A 1 115 ? -4.371 -12.478 -8.975 1.00 92.06 115 TRP A CA 1
ATOM 887 C C . TRP A 1 115 ? -3.433 -13.650 -9.239 1.00 92.06 115 TRP A C 1
ATOM 889 O O . TRP A 1 115 ? -2.769 -13.649 -10.269 1.00 92.06 115 TRP A O 1
ATOM 899 N N . ARG A 1 116 ? -3.411 -14.675 -8.379 1.00 91.31 116 ARG A N 1
ATOM 900 C CA . ARG A 1 116 ? -2.665 -15.914 -8.632 1.00 91.31 116 ARG A CA 1
ATOM 901 C C . ARG A 1 116 ? -3.144 -16.631 -9.898 1.00 91.31 116 ARG A C 1
ATOM 903 O O . ARG A 1 116 ? -2.310 -17.200 -10.595 1.00 91.31 116 ARG A O 1
ATOM 910 N N . SER A 1 117 ? -4.446 -16.615 -10.193 1.00 91.62 117 SER A N 1
ATOM 911 C CA . SER A 1 117 ? -5.009 -17.224 -11.409 1.00 91.62 117 SER A CA 1
ATOM 912 C C . SER A 1 117 ? -5.083 -16.277 -12.612 1.00 91.62 117 SER A C 1
ATOM 914 O O . SER A 1 117 ? -5.248 -16.755 -13.727 1.00 91.62 117 SER A O 1
ATOM 916 N N . HIS A 1 118 ? -4.907 -14.968 -12.404 1.00 90.75 118 HIS A N 1
ATOM 917 C CA . HIS A 1 118 ? -5.030 -13.927 -13.436 1.00 90.75 118 HIS A CA 1
ATOM 918 C C . HIS A 1 118 ? -3.710 -13.168 -13.668 1.00 90.75 118 HIS A C 1
ATOM 920 O O . HIS A 1 118 ? -3.701 -11.993 -14.034 1.00 90.75 118 HIS A O 1
ATOM 926 N N . THR A 1 119 ? -2.557 -13.806 -13.437 1.00 82.56 119 THR A N 1
ATOM 927 C CA . THR A 1 119 ? -1.246 -13.169 -13.670 1.00 82.56 119 THR A CA 1
ATOM 928 C C . THR A 1 119 ? -1.019 -12.827 -15.145 1.00 82.56 119 THR A C 1
ATOM 930 O O . THR A 1 119 ? -0.336 -11.847 -15.444 1.00 82.56 119 THR A O 1
ATOM 933 N N . CYS A 1 120 ? -1.614 -13.597 -16.062 1.00 80.50 120 CYS A N 1
ATOM 934 C CA . CYS A 1 120 ? -1.556 -13.378 -17.507 1.00 80.50 120 CYS A CA 1
ATOM 935 C C . CYS A 1 120 ? -2.375 -12.169 -17.988 1.00 80.50 120 CYS A C 1
ATOM 937 O O . CYS A 1 120 ? -2.043 -11.609 -19.032 1.00 80.50 120 CYS A O 1
ATOM 939 N N . ASP A 1 121 ? -3.366 -11.711 -17.217 1.00 83.19 121 ASP A N 1
ATOM 940 C CA . ASP A 1 121 ? -4.189 -10.540 -17.557 1.00 83.19 121 ASP A CA 1
ATOM 941 C C . ASP A 1 121 ? -3.403 -9.224 -17.461 1.00 83.19 121 ASP A C 1
ATOM 943 O O . ASP A 1 121 ? -3.832 -8.181 -17.958 1.00 83.19 121 ASP A O 1
ATOM 947 N N . TYR A 1 122 ? -2.234 -9.259 -16.816 1.00 74.81 122 TYR A N 1
ATOM 948 C CA . TYR A 1 122 ? -1.344 -8.119 -16.669 1.00 74.81 122 TYR A CA 1
ATOM 949 C C . TYR A 1 122 ? 0.001 -8.418 -17.345 1.00 74.81 122 TYR A C 1
ATOM 951 O O . TYR A 1 122 ? 0.941 -8.908 -16.727 1.00 74.81 122 TYR A O 1
ATOM 959 N N . SER A 1 123 ? 0.108 -8.132 -18.645 1.00 65.94 123 SER A N 1
ATOM 960 C CA . SER A 1 123 ? 1.246 -8.549 -19.488 1.00 65.94 123 SER A CA 1
ATOM 961 C C . SER A 1 123 ? 2.489 -7.649 -19.413 1.00 65.94 123 SER A C 1
ATOM 963 O O . SER A 1 123 ? 3.521 -7.952 -20.018 1.00 65.94 123 SER A O 1
ATOM 965 N N . ASP A 1 124 ? 2.418 -6.540 -18.679 1.00 83.75 124 ASP A N 1
ATOM 966 C CA . ASP A 1 124 ? 3.409 -5.461 -18.754 1.00 83.75 124 ASP A CA 1
ATOM 967 C C . ASP A 1 124 ? 4.561 -5.578 -17.741 1.00 83.75 124 ASP A C 1
ATOM 969 O O . ASP A 1 124 ? 5.348 -4.646 -17.642 1.00 83.75 124 ASP A O 1
ATOM 973 N N . TRP A 1 125 ? 4.716 -6.681 -16.996 1.00 90.94 125 TRP A N 1
ATOM 974 C CA . TRP A 1 125 ? 5.738 -6.779 -15.938 1.00 90.94 125 TRP A CA 1
ATOM 975 C C . TRP A 1 125 ? 7.175 -6.599 -16.446 1.00 90.94 125 TRP A C 1
ATOM 977 O O . TRP A 1 125 ? 7.587 -7.189 -17.455 1.00 90.94 125 TRP A O 1
ATOM 987 N N . ALA A 1 126 ? 7.960 -5.834 -15.686 1.00 93.12 126 ALA A N 1
ATOM 988 C CA . ALA A 1 126 ? 9.392 -5.672 -15.867 1.00 93.12 126 ALA A CA 1
ATOM 989 C C . ALA A 1 126 ? 10.107 -7.026 -15.801 1.00 93.12 126 ALA A C 1
ATOM 991 O O . ALA A 1 126 ? 9.727 -7.902 -15.030 1.00 93.12 126 ALA A O 1
ATOM 992 N N . ARG A 1 127 ? 11.209 -7.177 -16.546 1.00 91.56 127 ARG A N 1
ATOM 993 C CA . ARG A 1 127 ? 11.960 -8.444 -16.620 1.00 91.56 127 ARG A CA 1
ATOM 994 C C . ARG A 1 127 ? 12.422 -8.980 -15.256 1.00 91.56 127 ARG A C 1
ATOM 996 O O . ARG A 1 127 ? 12.539 -10.183 -15.115 1.00 91.56 127 ARG A O 1
ATOM 1003 N N . PHE A 1 128 ? 12.685 -8.112 -14.279 1.00 91.38 128 PHE A N 1
ATOM 1004 C CA . PHE A 1 128 ? 13.137 -8.520 -12.941 1.00 91.38 128 PHE A CA 1
ATOM 1005 C C . PHE A 1 128 ? 12.005 -9.012 -12.018 1.00 91.38 128 PHE A C 1
ATOM 1007 O O . PHE A 1 128 ? 12.290 -9.445 -10.909 1.00 91.38 128 PHE A O 1
ATOM 1014 N N . LEU A 1 129 ? 10.743 -8.907 -12.451 1.00 89.69 129 LEU A N 1
ATOM 1015 C CA . LEU A 1 129 ? 9.558 -9.403 -11.738 1.00 89.69 129 LEU A CA 1
ATOM 1016 C C . LEU A 1 129 ? 8.942 -10.647 -12.395 1.00 89.69 129 LEU A C 1
ATOM 1018 O O . LEU A 1 129 ? 7.892 -11.100 -11.949 1.00 89.69 129 LEU A O 1
ATOM 1022 N N . ARG A 1 130 ? 9.544 -11.139 -13.481 1.00 82.06 130 ARG A N 1
ATOM 1023 C CA . ARG A 1 130 ? 9.104 -12.344 -14.189 1.00 82.06 130 ARG A CA 1
ATOM 1024 C C . ARG A 1 130 ? 9.836 -13.570 -13.674 1.00 82.06 130 ARG A C 1
ATOM 1026 O O . ARG A 1 130 ? 11.028 -13.417 -13.323 1.00 82.06 130 ARG A O 1
#

Radius of gyration: 16.32 Å; chains: 1; bounding box: 33×35×49 Å

Sequence (130 aa):
MNIENPRREVCKANKERPRGALTCARLWASGKIKMPEARPAILACHAAARDMPNETAALLCHAVGQACSVVHTVGHALGYPSYELTAIARSVGVYDCRVQIEARVREYIERLYYWRSHTCDYSDWARFLR

Foldseek 3Di:
DDPDDVLLVLLVVQLQALVSLVSLLVCCQLVVDHCVSNVSSLVNLLVNLVVDPDNLRSLQSQLSSLVSCVSVDVVSVVSNLVSNLVSQCVVVPVVPSVVVNVVVVVVVVVVVVVCVVCVVVDPRGDPVVD

Secondary structure (DSSP, 8-state):
-----HHHHHHHHTTTSHHHHHHHHHHHHTTSS-HHHHHHHHHHHHHHGGGSSSHHHHHHHHHHHHHHHTTT-GGGTTHHHHHHHHHHHHHH-TTT-HHHHHHHHHHHHHHHHHHHH-GGG-TT--GGG-

pLDDT: mean 90.49, std 12.34, range [32.94, 98.56]